Protein AF-A0A1J6WLN0-F1 (afdb_monomer)

Foldseek 3Di:
DDQDEPDPVVVVVLVVLLVLLLVLLVVVVVVVPPDCLSVVLNVLSVVLVVLLVVVCPPDDSRAYSVRVLVVCVVVVPPSSVSSVVSVVSSVVVSVVSVVVVVVVVVVVVVVVVVVVPDD

Structure (mmCIF, N/CA/C/O backbone):
data_AF-A0A1J6WLN0-F1
#
_entry.id   AF-A0A1J6WLN0-F1
#
loop_
_atom_site.group_PDB
_atom_site.id
_atom_site.type_symbol
_atom_site.label_atom_id
_atom_site.label_alt_id
_atom_site.label_comp_id
_atom_site.label_asym_id
_atom_site.label_entity_id
_atom_site.label_seq_id
_atom_site.pdbx_PDB_ins_code
_atom_site.Cartn_x
_atom_site.Cartn_y
_atom_site.Cartn_z
_atom_site.occupancy
_atom_site.B_iso_or_equiv
_atom_site.auth_seq_id
_atom_site.auth_comp_id
_atom_site.auth_asym_id
_atom_site.auth_atom_id
_atom_site.pdbx_PDB_model_num
ATOM 1 N N . MET A 1 1 ? 27.209 -8.542 -11.022 1.00 37.75 1 MET A N 1
ATOM 2 C CA . MET A 1 1 ? 26.117 -7.898 -11.777 1.00 37.75 1 MET A CA 1
ATOM 3 C C . MET A 1 1 ? 24.851 -8.060 -10.957 1.00 37.75 1 MET A C 1
ATOM 5 O O . MET A 1 1 ? 24.406 -9.181 -10.770 1.00 37.75 1 MET A O 1
ATOM 9 N N . ILE A 1 2 ? 24.373 -6.982 -10.338 1.00 48.41 2 ILE A N 1
ATOM 10 C CA . ILE A 1 2 ? 23.165 -6.983 -9.502 1.00 48.41 2 ILE A CA 1
ATOM 11 C C . ILE A 1 2 ? 21.982 -6.771 -10.445 1.00 48.41 2 ILE A C 1
ATOM 13 O O . ILE A 1 2 ? 21.804 -5.665 -10.946 1.00 48.41 2 ILE A O 1
ATOM 17 N N . GLY A 1 3 ? 21.217 -7.827 -10.733 1.00 53.53 3 GLY A N 1
ATOM 18 C CA . GLY A 1 3 ? 19.901 -7.673 -11.356 1.00 53.53 3 GLY A CA 1
ATOM 19 C C . GLY A 1 3 ? 19.083 -6.751 -10.459 1.00 53.53 3 GLY A C 1
ATOM 20 O O . GLY A 1 3 ? 18.925 -7.040 -9.274 1.00 53.53 3 GLY A O 1
ATOM 21 N N . ALA A 1 4 ? 18.690 -5.587 -10.972 1.00 57.69 4 ALA A N 1
ATOM 22 C CA . ALA A 1 4 ? 18.185 -4.481 -10.166 1.00 57.69 4 ALA A CA 1
ATOM 23 C C . ALA A 1 4 ? 16.798 -4.807 -9.589 1.00 57.69 4 ALA A C 1
ATOM 25 O O . ALA A 1 4 ? 15.767 -4.463 -10.163 1.00 57.69 4 ALA A O 1
ATOM 26 N N . THR A 1 5 ? 16.767 -5.505 -8.455 1.00 63.94 5 THR A N 1
ATOM 27 C CA . THR A 1 5 ? 15.585 -5.599 -7.599 1.00 63.94 5 THR A CA 1
ATOM 28 C C . THR A 1 5 ? 15.407 -4.268 -6.879 1.00 63.94 5 THR A C 1
ATOM 30 O O . THR A 1 5 ? 16.391 -3.572 -6.604 1.00 63.94 5 THR A O 1
ATOM 33 N N . LEU A 1 6 ? 14.174 -3.903 -6.517 1.00 69.69 6 LEU A N 1
ATOM 34 C CA . LEU A 1 6 ? 13.984 -2.726 -5.672 1.00 69.69 6 LEU A CA 1
ATOM 35 C C . LEU A 1 6 ? 14.767 -2.876 -4.354 1.00 69.69 6 LEU A C 1
ATOM 37 O O . LEU A 1 6 ? 14.898 -3.994 -3.842 1.00 69.69 6 LEU A O 1
ATOM 41 N N . PRO A 1 7 ? 15.291 -1.767 -3.801 1.00 80.44 7 PRO A N 1
ATOM 42 C CA . PRO A 1 7 ? 16.006 -1.790 -2.534 1.00 80.44 7 PRO A CA 1
ATOM 43 C C . PRO A 1 7 ? 15.205 -2.484 -1.427 1.00 80.44 7 PRO A C 1
ATOM 45 O O . PRO A 1 7 ? 13.985 -2.348 -1.356 1.00 80.44 7 PRO A O 1
ATOM 48 N N . ALA A 1 8 ? 15.884 -3.158 -0.497 1.00 76.81 8 ALA A N 1
ATOM 49 C CA . ALA A 1 8 ? 15.232 -3.889 0.596 1.00 76.81 8 ALA A CA 1
ATOM 50 C C . ALA A 1 8 ? 14.267 -3.025 1.438 1.00 76.81 8 ALA A C 1
ATOM 52 O O . ALA A 1 8 ? 13.245 -3.518 1.916 1.00 76.81 8 ALA A O 1
ATOM 53 N N . TRP A 1 9 ? 14.547 -1.724 1.578 1.00 79.25 9 TRP A N 1
ATOM 54 C CA . TRP A 1 9 ? 13.666 -0.792 2.290 1.00 79.25 9 TRP A CA 1
ATOM 55 C C . TRP A 1 9 ? 12.285 -0.662 1.631 1.00 79.25 9 TRP A C 1
ATOM 57 O O . TRP A 1 9 ? 11.295 -0.470 2.334 1.00 79.25 9 TRP A O 1
ATOM 67 N N . PHE A 1 10 ? 12.197 -0.811 0.305 1.00 77.19 10 PHE A N 1
ATOM 68 C CA . PHE A 1 10 ? 10.930 -0.756 -0.420 1.00 77.19 10 PHE A CA 1
ATOM 69 C C . PHE A 1 10 ? 10.031 -1.921 -0.008 1.00 77.19 10 PHE A C 1
ATOM 71 O O . PHE A 1 10 ? 8.873 -1.721 0.350 1.00 77.19 10 PHE A O 1
ATOM 78 N N . TRP A 1 11 ? 10.595 -3.129 0.030 1.00 78.69 11 TRP A N 1
ATOM 79 C CA . TRP A 1 11 ? 9.900 -4.328 0.489 1.00 78.69 11 TRP A CA 1
ATOM 80 C C . TRP A 1 11 ? 9.460 -4.210 1.949 1.00 78.69 11 TRP A C 1
ATOM 82 O O . TRP A 1 11 ? 8.333 -4.570 2.275 1.00 78.69 11 TRP A O 1
ATOM 92 N N . ALA A 1 12 ? 10.302 -3.649 2.821 1.00 80.56 12 ALA A N 1
ATOM 93 C CA . ALA A 1 12 ? 9.941 -3.420 4.219 1.00 80.56 12 ALA A CA 1
ATOM 94 C C . ALA A 1 12 ? 8.698 -2.520 4.356 1.00 80.56 12 ALA A C 1
ATOM 96 O O . ALA A 1 12 ? 7.755 -2.872 5.066 1.00 80.56 12 ALA A O 1
ATOM 97 N N . VAL A 1 13 ? 8.660 -1.394 3.633 1.00 82.00 13 VAL A N 1
ATOM 98 C CA . VAL A 1 13 ? 7.499 -0.484 3.610 1.00 82.00 13 VAL A CA 1
ATOM 99 C C . VAL A 1 13 ? 6.276 -1.170 3.005 1.00 82.00 13 VAL A C 1
ATOM 101 O O . VAL A 1 13 ? 5.176 -1.052 3.545 1.00 82.00 13 VAL A O 1
ATOM 104 N N . TYR A 1 14 ? 6.470 -1.920 1.920 1.00 78.69 14 TYR A N 1
ATOM 105 C CA . TYR A 1 14 ? 5.420 -2.679 1.254 1.00 78.69 14 TYR A CA 1
ATOM 106 C C . TYR A 1 14 ? 4.748 -3.650 2.230 1.00 78.69 14 TYR A C 1
ATOM 108 O O . TYR A 1 14 ? 3.559 -3.515 2.510 1.00 78.69 14 TYR A O 1
ATOM 116 N N . TYR A 1 15 ? 5.498 -4.564 2.847 1.00 80.19 15 TYR A N 1
ATOM 117 C CA . TYR A 1 15 ? 4.932 -5.523 3.799 1.00 80.19 15 TYR A CA 1
ATOM 118 C C . TYR A 1 15 ? 4.281 -4.846 5.006 1.00 80.19 15 TYR A C 1
ATOM 120 O O . TYR A 1 15 ? 3.226 -5.291 5.456 1.00 80.19 15 TYR A O 1
ATOM 128 N N . PHE A 1 16 ? 4.848 -3.741 5.498 1.00 84.56 16 PHE A N 1
ATOM 129 C CA . PHE A 1 16 ? 4.251 -2.972 6.588 1.00 84.56 16 PHE A CA 1
ATOM 130 C C . PHE A 1 16 ? 2.883 -2.384 6.201 1.00 84.56 16 PHE A C 1
ATOM 132 O O . PHE A 1 16 ? 1.927 -2.447 6.979 1.00 84.56 16 PHE A O 1
ATOM 139 N N . PHE A 1 17 ? 2.747 -1.866 4.978 1.00 81.31 17 PHE A N 1
ATOM 140 C CA . PHE A 1 17 ? 1.476 -1.371 4.448 1.00 81.31 17 PHE A CA 1
ATOM 141 C C . PHE A 1 17 ? 0.417 -2.480 4.353 1.00 81.31 17 PHE A C 1
ATOM 143 O O . PHE A 1 17 ? -0.720 -2.294 4.796 1.00 81.31 17 PHE A O 1
ATOM 150 N N . PHE A 1 18 ? 0.778 -3.662 3.843 1.00 79.25 18 PHE A N 1
ATOM 151 C CA . PHE A 1 18 ? -0.146 -4.801 3.792 1.00 79.25 18 PHE A CA 1
ATOM 152 C C . PHE A 1 18 ? -0.525 -5.297 5.186 1.00 79.25 18 PHE A C 1
ATOM 154 O O . PHE A 1 18 ? -1.703 -5.543 5.441 1.00 79.25 18 PHE A O 1
ATOM 161 N N . LEU A 1 19 ? 0.436 -5.382 6.109 1.00 85.25 19 LEU A N 1
ATOM 162 C CA . LEU A 1 19 ? 0.203 -5.838 7.478 1.00 85.25 19 LEU A CA 1
ATOM 163 C C . LEU A 1 19 ? -0.752 -4.902 8.230 1.00 85.25 19 LEU A C 1
ATOM 165 O O . LEU A 1 19 ? -1.717 -5.353 8.847 1.00 85.25 19 LEU A O 1
ATOM 169 N N . THR A 1 20 ? -0.524 -3.591 8.137 1.00 82.56 20 THR A N 1
ATOM 170 C CA . THR A 1 20 ? -1.390 -2.577 8.759 1.00 82.56 20 THR A CA 1
ATOM 171 C C . THR A 1 20 ? -2.784 -2.558 8.136 1.00 82.56 20 THR A C 1
ATOM 173 O O . THR A 1 20 ? -3.783 -2.491 8.857 1.00 82.56 20 THR A O 1
ATOM 176 N N . THR A 1 21 ? -2.886 -2.694 6.813 1.00 81.31 21 THR A N 1
ATOM 177 C CA . THR A 1 21 ? -4.175 -2.771 6.108 1.00 81.31 21 THR A CA 1
ATOM 178 C C . THR A 1 21 ? -4.951 -4.032 6.480 1.00 81.31 21 THR A C 1
ATOM 180 O O . THR A 1 21 ? -6.148 -3.964 6.753 1.00 81.31 21 THR A O 1
ATOM 183 N N . PHE A 1 22 ? -4.274 -5.176 6.572 1.00 79.62 22 PHE A N 1
ATOM 184 C CA . PHE A 1 22 ? -4.892 -6.432 6.981 1.00 79.62 22 PHE A CA 1
ATOM 185 C C . PHE A 1 22 ? -5.375 -6.379 8.436 1.00 79.62 22 PHE A C 1
ATOM 187 O O . PHE A 1 22 ? -6.534 -6.691 8.713 1.00 79.62 22 PHE A O 1
ATOM 194 N N . GLY A 1 23 ? -4.532 -5.906 9.361 1.00 82.12 23 GLY A N 1
ATOM 195 C CA . GLY A 1 23 ? -4.889 -5.778 10.776 1.00 82.12 23 GLY A CA 1
ATOM 196 C C . GLY A 1 23 ? -6.058 -4.818 11.011 1.00 82.12 23 GLY A C 1
ATOM 197 O O . GLY A 1 23 ? -6.995 -5.135 11.746 1.00 82.12 23 GLY A O 1
ATOM 198 N N . THR A 1 24 ? -6.057 -3.663 10.340 1.00 78.88 24 THR A N 1
ATOM 199 C CA . THR A 1 24 ? -7.153 -2.684 10.445 1.00 78.88 24 THR A CA 1
ATOM 200 C C . THR A 1 24 ? -8.452 -3.192 9.822 1.00 78.88 24 THR A C 1
ATOM 202 O O . THR A 1 24 ? -9.522 -2.994 10.402 1.00 78.88 24 THR A O 1
ATOM 205 N N . ALA A 1 25 ? -8.386 -3.896 8.688 1.00 76.56 25 ALA A N 1
ATOM 206 C CA . ALA A 1 25 ? -9.556 -4.514 8.075 1.00 76.56 25 ALA A CA 1
ATOM 207 C C . ALA A 1 25 ? -10.148 -5.626 8.959 1.00 76.56 25 ALA A C 1
ATOM 209 O O . ALA A 1 25 ? -11.360 -5.634 9.185 1.00 76.56 25 ALA A O 1
ATOM 210 N N . ALA A 1 26 ? -9.313 -6.498 9.534 1.00 78.44 26 ALA A N 1
ATOM 211 C CA . ALA A 1 26 ? -9.747 -7.533 10.474 1.00 78.44 26 ALA A CA 1
ATOM 212 C C . ALA A 1 26 ? -10.416 -6.930 11.724 1.00 78.44 26 ALA A C 1
ATOM 214 O O . ALA A 1 26 ? -11.515 -7.338 12.108 1.00 78.44 26 ALA A O 1
ATOM 215 N N . TRP A 1 27 ? -9.814 -5.887 12.307 1.00 76.12 27 TRP A N 1
ATOM 216 C CA . TRP A 1 27 ? -10.400 -5.149 13.432 1.00 76.12 27 TRP A CA 1
ATOM 217 C C . TRP A 1 27 ? -11.743 -4.498 13.065 1.00 76.12 27 TRP A C 1
ATOM 219 O O . TRP A 1 27 ? -12.695 -4.506 13.850 1.00 76.12 27 TRP 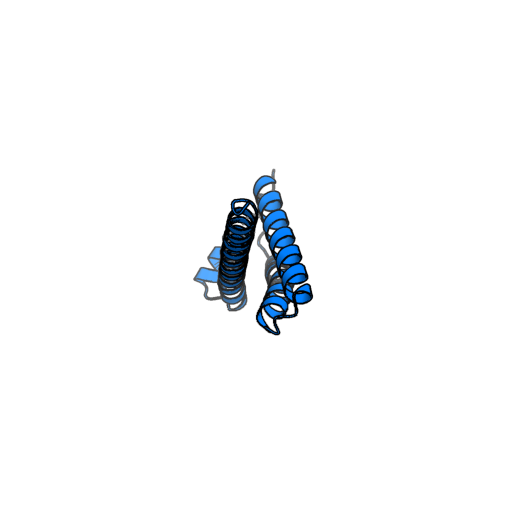A O 1
ATOM 229 N N . SER A 1 28 ? -11.849 -3.952 11.849 1.00 71.94 28 SER A N 1
ATOM 230 C CA . SER A 1 28 ? -13.076 -3.335 11.334 1.00 71.94 28 SER A CA 1
ATOM 231 C C . SER A 1 28 ? -14.233 -4.333 11.230 1.00 71.94 28 SER A C 1
ATOM 233 O O . SER A 1 28 ? -15.353 -3.999 11.625 1.00 71.94 28 SER A O 1
ATOM 235 N N . ILE A 1 29 ? -13.958 -5.557 10.762 1.00 70.31 29 ILE A N 1
ATOM 236 C CA . ILE A 1 29 ? -14.939 -6.651 10.685 1.00 70.31 29 ILE A CA 1
ATOM 237 C C . ILE A 1 29 ? -15.420 -7.037 12.091 1.00 70.31 29 ILE A C 1
ATOM 239 O O . ILE A 1 29 ? -16.627 -7.142 12.320 1.00 70.31 29 ILE A O 1
ATOM 243 N N . GLY A 1 30 ? -14.498 -7.163 13.053 1.00 67.69 30 GLY A N 1
ATOM 244 C CA . GLY A 1 30 ? -14.821 -7.485 14.449 1.00 67.69 30 GLY A CA 1
ATOM 245 C C . GLY A 1 30 ? -15.743 -6.461 15.124 1.00 67.69 30 GLY A C 1
ATOM 246 O O . GLY A 1 30 ? -16.587 -6.825 15.939 1.00 67.69 30 GLY A O 1
ATOM 247 N N . MET A 1 31 ? -15.669 -5.186 14.726 1.00 66.44 31 MET A N 1
ATOM 248 C CA . MET A 1 31 ? -16.546 -4.125 15.240 1.00 66.44 31 MET A CA 1
ATOM 249 C C . MET A 1 31 ? -17.972 -4.110 14.640 1.00 66.44 31 MET A C 1
ATOM 251 O O . MET A 1 31 ? -18.708 -3.150 14.882 1.00 66.44 31 MET A O 1
ATOM 255 N N . LYS A 1 32 ? -18.384 -5.142 13.878 1.00 60.75 32 LYS A N 1
ATOM 256 C CA . LYS A 1 32 ? -19.761 -5.390 13.378 1.00 60.75 32 LYS A CA 1
ATOM 257 C C . LYS A 1 32 ? -20.466 -4.201 12.702 1.00 60.75 32 LYS A C 1
ATOM 259 O O . LYS A 1 32 ? -21.689 -4.175 12.581 1.00 60.75 32 LYS A O 1
ATOM 264 N N . LYS A 1 33 ? -19.734 -3.208 12.189 1.00 56.56 33 LYS A N 1
ATOM 265 C CA . LYS A 1 33 ? -20.327 -2.207 11.294 1.00 56.56 33 LYS A CA 1
ATOM 266 C C . LYS A 1 33 ? -20.356 -2.800 9.897 1.00 56.56 33 LYS A C 1
ATOM 268 O O . LYS A 1 33 ? -19.388 -2.632 9.167 1.00 56.56 33 LYS A O 1
ATOM 273 N N . HIS A 1 34 ? -21.451 -3.495 9.575 1.00 54.47 34 HIS A N 1
ATOM 274 C CA . HIS A 1 34 ? -21.785 -4.074 8.267 1.00 54.47 34 HIS A CA 1
ATOM 275 C C . HIS A 1 34 ? -21.451 -3.126 7.114 1.00 54.47 34 HIS A C 1
ATOM 277 O O . HIS A 1 34 ? -22.275 -2.341 6.648 1.00 54.47 34 HIS A O 1
ATOM 283 N N . LYS A 1 35 ? -20.211 -3.181 6.656 1.00 63.41 35 LYS A N 1
ATOM 284 C CA . LYS A 1 35 ? -19.744 -2.466 5.488 1.00 63.41 35 LYS A CA 1
ATOM 285 C C . LYS A 1 35 ? -18.976 -3.500 4.699 1.00 63.41 35 LYS A C 1
ATOM 287 O O . LYS A 1 35 ? -18.064 -4.129 5.212 1.00 63.41 35 LYS A O 1
ATOM 292 N N . TRP A 1 36 ? -19.390 -3.701 3.462 1.00 71.19 36 TRP A N 1
ATOM 293 C CA . TRP A 1 36 ? -18.735 -4.595 2.512 1.00 71.19 36 TRP A CA 1
ATOM 294 C C . TRP A 1 36 ? -17.318 -4.104 2.153 1.00 71.19 36 TRP A C 1
ATOM 296 O O . TRP A 1 36 ? -16.487 -4.861 1.665 1.00 71.19 36 TRP A O 1
ATOM 306 N N . LEU A 1 37 ? -17.019 -2.839 2.461 1.00 70.19 37 LEU A N 1
ATOM 307 C CA . LEU A 1 37 ? -15.759 -2.165 2.161 1.00 70.19 37 LEU A CA 1
ATOM 308 C C . LEU A 1 37 ? -14.492 -2.835 2.751 1.00 70.19 37 LEU A C 1
ATOM 310 O O . LEU A 1 37 ? -13.554 -3.022 1.984 1.00 70.19 37 LEU A O 1
ATOM 314 N N . PRO A 1 38 ? -14.413 -3.243 4.036 1.00 74.94 38 PRO A N 1
ATOM 315 C CA . PRO A 1 38 ? -13.263 -3.985 4.566 1.00 74.94 38 PRO A CA 1
ATOM 316 C C . PRO A 1 38 ? -13.023 -5.337 3.881 1.00 74.94 38 PRO A C 1
ATOM 318 O O . PRO A 1 38 ? -11.873 -5.727 3.721 1.00 74.94 38 PRO A O 1
ATOM 321 N N . ILE A 1 39 ? -14.074 -6.037 3.439 1.00 76.31 39 ILE A N 1
ATOM 322 C CA . ILE A 1 39 ? -13.933 -7.313 2.712 1.00 76.31 39 ILE A CA 1
ATOM 323 C C . ILE A 1 39 ? -13.284 -7.061 1.346 1.00 76.31 39 ILE A C 1
ATOM 325 O O . ILE A 1 39 ? -12.343 -7.751 0.960 1.00 76.31 39 ILE A O 1
ATOM 329 N N . ILE A 1 40 ? -13.744 -6.020 0.648 1.00 78.50 40 ILE A N 1
ATOM 330 C CA . ILE A 1 40 ? -13.169 -5.570 -0.624 1.00 78.50 40 ILE A CA 1
ATOM 331 C C . ILE A 1 40 ? -11.709 -5.131 -0.435 1.00 78.50 40 ILE A C 1
ATOM 333 O O . ILE A 1 40 ? -10.857 -5.476 -1.250 1.00 78.50 40 ILE A O 1
ATOM 337 N N . ALA A 1 41 ? -11.395 -4.432 0.659 1.00 77.81 41 ALA A N 1
ATOM 338 C CA . ALA A 1 41 ? -10.026 -4.036 0.977 1.00 77.81 41 ALA A CA 1
ATOM 339 C C . ALA A 1 41 ? -9.101 -5.252 1.165 1.00 77.81 41 ALA A C 1
ATOM 341 O O . ALA A 1 41 ? -8.008 -5.251 0.612 1.00 77.81 41 ALA A O 1
ATOM 342 N N . ILE A 1 42 ? -9.549 -6.306 1.863 1.00 77.38 42 ILE A N 1
ATOM 343 C CA . ILE A 1 42 ? -8.775 -7.551 2.037 1.00 77.38 42 ILE A CA 1
ATOM 344 C C . ILE A 1 42 ? -8.545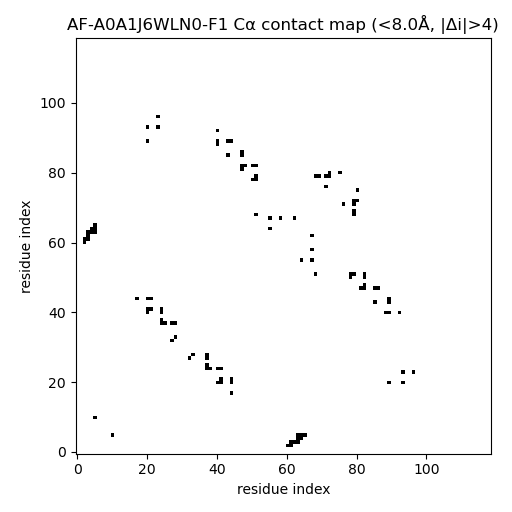 -8.268 0.698 1.00 77.38 42 ILE A C 1
ATOM 346 O O . ILE A 1 42 ? -7.453 -8.763 0.424 1.00 77.38 42 ILE A O 1
ATOM 350 N N . LEU A 1 43 ? -9.567 -8.320 -0.159 1.00 81.00 43 LEU A N 1
ATOM 351 C CA . LEU A 1 43 ? -9.442 -8.905 -1.496 1.00 81.00 43 LEU A CA 1
ATOM 352 C C . LEU A 1 43 ? -8.422 -8.142 -2.344 1.00 81.00 43 LEU A C 1
ATOM 354 O O . LEU A 1 43 ? -7.564 -8.755 -2.983 1.00 81.00 43 LEU A O 1
ATOM 358 N N . PHE A 1 44 ? -8.471 -6.811 -2.321 1.00 78.25 44 PHE A N 1
ATOM 359 C CA . PHE A 1 44 ? -7.508 -5.974 -3.031 1.00 78.25 44 PHE A CA 1
ATOM 360 C C . PHE A 1 44 ? -6.087 -6.130 -2.489 1.00 78.25 44 PHE A C 1
ATOM 362 O O . PHE A 1 44 ? -5.152 -6.189 -3.288 1.00 78.25 44 PHE A O 1
ATOM 369 N N . THR A 1 45 ? -5.898 -6.293 -1.175 1.00 78.19 45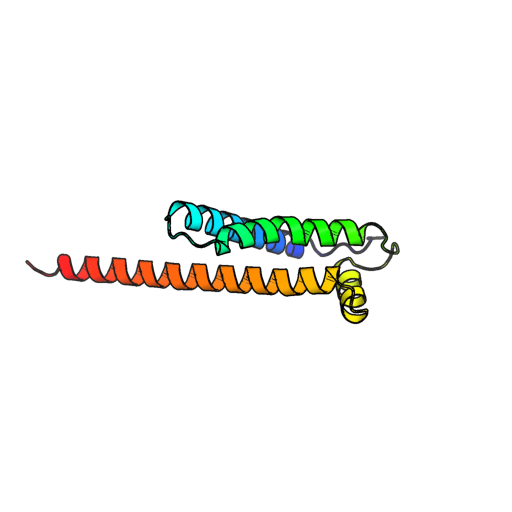 THR A N 1
ATOM 370 C CA . THR A 1 45 ? -4.556 -6.499 -0.614 1.00 78.19 45 THR A CA 1
ATOM 371 C C . THR A 1 45 ? -3.900 -7.814 -1.037 1.00 78.19 45 THR A C 1
ATOM 373 O O . THR A 1 45 ? -2.689 -7.943 -0.940 1.00 78.19 45 THR A O 1
ATOM 376 N N . VAL A 1 46 ? -4.646 -8.803 -1.522 1.00 75.62 46 VAL A N 1
ATOM 377 C CA . VAL A 1 46 ? -4.047 -10.056 -2.018 1.00 75.62 46 VAL A CA 1
ATOM 378 C C . VAL A 1 46 ? -3.982 -10.065 -3.543 1.00 75.62 46 VAL A C 1
ATOM 380 O O . VAL A 1 46 ? -2.971 -10.447 -4.129 1.00 75.62 46 VAL A O 1
ATOM 383 N N . THR A 1 47 ? -5.042 -9.595 -4.202 1.00 78.44 47 THR A N 1
ATOM 384 C CA . THR A 1 47 ? -5.155 -9.655 -5.665 1.00 78.44 47 THR A CA 1
ATOM 385 C C . THR A 1 47 ? -4.237 -8.669 -6.377 1.00 78.44 47 THR A C 1
ATOM 387 O O . THR A 1 47 ? -3.683 -9.022 -7.411 1.00 78.44 47 THR A O 1
ATOM 390 N N . ILE A 1 48 ? -4.019 -7.465 -5.840 1.00 78.12 48 ILE A N 1
ATOM 391 C CA . ILE A 1 48 ? -3.146 -6.464 -6.475 1.00 78.12 48 ILE A CA 1
ATOM 392 C C . ILE A 1 48 ? -1.682 -6.944 -6.552 1.00 78.12 48 ILE A C 1
ATOM 394 O O . ILE A 1 48 ? -1.136 -6.929 -7.661 1.00 78.12 48 ILE A O 1
ATOM 398 N N . PRO A 1 49 ? -1.052 -7.415 -5.450 1.00 72.69 49 PRO A N 1
ATOM 399 C CA . PRO A 1 49 ? 0.270 -8.037 -5.504 1.00 72.69 49 PRO A CA 1
ATOM 400 C C . PRO A 1 49 ? 0.323 -9.214 -6.468 1.00 72.69 49 PRO A C 1
ATOM 402 O O . PRO A 1 49 ? 1.234 -9.298 -7.282 1.00 72.69 49 PRO A O 1
ATOM 405 N N . ALA A 1 50 ? -0.660 -10.116 -6.385 1.00 75.69 50 ALA A N 1
ATOM 406 C CA . ALA A 1 50 ? -0.660 -11.353 -7.154 1.00 75.69 50 ALA A CA 1
ATOM 407 C C . ALA A 1 50 ? -0.749 -11.076 -8.659 1.00 75.69 50 ALA A C 1
ATOM 409 O O . ALA A 1 50 ? 0.036 -11.617 -9.430 1.00 75.69 50 ALA A O 1
ATOM 410 N N . VAL A 1 51 ? -1.644 -10.177 -9.079 1.00 76.88 51 VAL A N 1
ATOM 411 C CA . VAL A 1 51 ? -1.787 -9.775 -10.486 1.00 76.88 51 VAL A CA 1
ATOM 412 C C . VAL A 1 51 ? -0.532 -9.061 -10.984 1.00 76.88 51 VAL A C 1
ATOM 414 O O . VAL A 1 51 ? -0.098 -9.320 -12.108 1.00 76.88 51 VAL A O 1
ATOM 417 N N . GLY A 1 52 ? 0.072 -8.200 -10.158 1.00 70.69 52 GLY A N 1
ATOM 418 C CA . GLY A 1 52 ? 1.319 -7.521 -10.504 1.00 70.69 52 GLY A CA 1
ATOM 419 C C . GLY A 1 52 ? 2.491 -8.488 -10.654 1.00 70.69 52 GLY A C 1
ATOM 420 O O . GLY A 1 52 ? 3.222 -8.427 -11.638 1.00 70.69 52 GLY A O 1
ATOM 421 N N . MET A 1 53 ? 2.612 -9.437 -9.728 1.00 71.56 53 MET A N 1
ATOM 422 C CA . MET A 1 53 ? 3.658 -10.451 -9.739 1.00 71.56 53 MET A CA 1
ATOM 423 C C . MET A 1 53 ? 3.492 -11.400 -10.932 1.00 71.56 53 MET A C 1
ATOM 425 O O . MET A 1 53 ? 4.447 -11.603 -11.670 1.00 71.56 53 MET A O 1
ATOM 429 N N . MET A 1 54 ? 2.276 -11.893 -11.202 1.00 75.19 54 MET A N 1
ATOM 430 C CA . MET A 1 54 ? 1.991 -12.781 -12.339 1.00 75.19 54 MET A CA 1
ATOM 431 C C . MET A 1 54 ? 2.283 -12.129 -13.696 1.00 75.19 54 MET A C 1
ATOM 433 O O . MET A 1 54 ? 2.810 -12.790 -14.586 1.00 75.19 54 MET A O 1
ATOM 437 N N . ASN A 1 55 ? 1.980 -10.836 -13.860 1.00 70.81 55 ASN A N 1
ATOM 438 C CA . ASN A 1 55 ? 2.279 -10.123 -15.108 1.00 70.81 55 ASN A CA 1
ATOM 439 C C . ASN A 1 55 ? 3.764 -9.756 -15.247 1.00 70.81 55 ASN A C 1
ATOM 441 O O . ASN A 1 55 ? 4.230 -9.547 -16.362 1.00 70.81 55 ASN A O 1
ATOM 445 N N . SER A 1 56 ? 4.521 -9.721 -14.148 1.00 66.56 56 SER A N 1
ATOM 446 C CA . SER A 1 56 ? 5.960 -9.424 -14.150 1.00 66.56 56 SER A CA 1
ATOM 447 C C . SER A 1 56 ? 6.844 -10.649 -14.465 1.00 66.56 56 SER A C 1
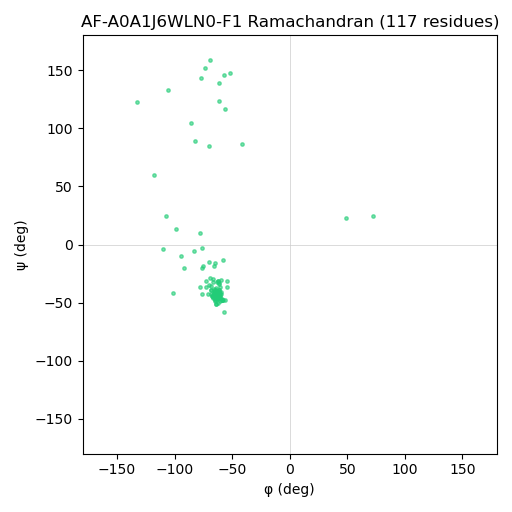ATOM 449 O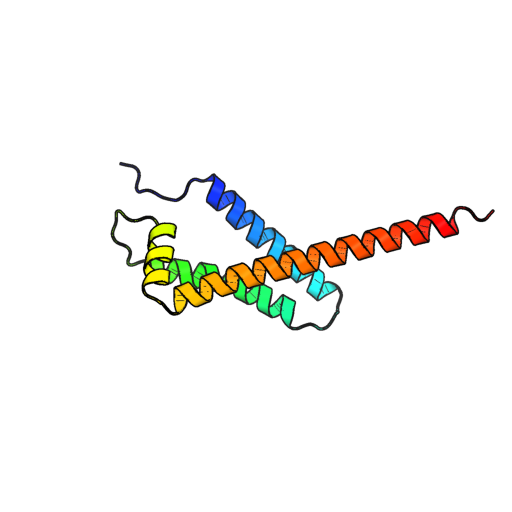 O . SER A 1 56 ? 8.048 -10.497 -14.647 1.00 66.56 56 SER A O 1
ATOM 451 N N . ILE A 1 57 ? 6.273 -11.860 -14.590 1.00 66.31 57 ILE A N 1
ATOM 452 C CA . ILE A 1 57 ? 7.008 -13.122 -14.859 1.00 66.31 57 ILE A CA 1
ATOM 453 C C . ILE A 1 57 ? 7.592 -13.198 -16.292 1.00 66.31 57 ILE A C 1
ATOM 455 O O . ILE A 1 57 ? 8.477 -14.005 -16.550 1.00 66.31 57 ILE A O 1
ATOM 459 N N . GLY A 1 58 ? 7.162 -12.338 -17.222 1.00 59.62 58 GLY A N 1
ATOM 460 C CA . GLY A 1 58 ? 7.654 -12.286 -18.614 1.00 59.62 58 GLY A CA 1
ATOM 461 C C . GLY A 1 58 ? 8.554 -11.087 -18.934 1.00 59.62 58 GLY A C 1
ATOM 462 O O . GLY A 1 58 ? 8.572 -10.612 -20.070 1.00 59.62 58 GLY A O 1
ATOM 463 N N . ARG A 1 59 ? 9.215 -10.516 -17.927 1.00 64.06 59 ARG A N 1
ATOM 464 C CA . ARG A 1 59 ? 9.996 -9.278 -18.046 1.00 64.06 59 ARG A CA 1
ATOM 465 C C . ARG A 1 59 ? 11.348 -9.535 -18.724 1.00 64.06 59 ARG A C 1
ATOM 467 O O . ARG A 1 59 ? 11.981 -10.549 -18.467 1.00 64.06 59 ARG A O 1
ATOM 474 N N . ALA A 1 60 ? 11.813 -8.589 -19.541 1.00 62.53 60 ALA A N 1
ATOM 475 C CA . ALA A 1 60 ? 13.197 -8.592 -20.021 1.00 62.53 60 ALA A CA 1
ATOM 476 C C . ALA A 1 60 ? 14.168 -8.465 -18.829 1.00 62.53 60 ALA A C 1
ATOM 478 O O . ALA A 1 60 ? 13.904 -7.676 -17.913 1.00 62.53 60 ALA A O 1
ATOM 479 N N . ASP A 1 61 ? 15.273 -9.216 -18.853 1.00 59.25 61 ASP A N 1
ATOM 480 C CA . ASP A 1 61 ? 16.174 -9.456 -17.709 1.00 59.25 61 ASP A CA 1
ATOM 481 C C . ASP A 1 61 ? 16.793 -8.190 -17.076 1.00 59.25 61 ASP A C 1
ATOM 483 O O . ASP A 1 61 ? 17.289 -8.233 -15.950 1.00 59.25 61 ASP A O 1
ATOM 487 N N . GLU A 1 62 ? 16.698 -7.034 -17.736 1.00 64.69 62 GLU A N 1
ATOM 488 C CA . GLU A 1 62 ? 17.375 -5.792 -17.334 1.00 64.69 62 GLU A CA 1
ATOM 489 C C . GLU A 1 62 ? 16.455 -4.672 -16.810 1.00 64.69 62 GLU A C 1
ATOM 491 O O . GLU A 1 62 ? 16.938 -3.619 -16.397 1.00 64.69 62 GLU A O 1
ATOM 496 N N . MET A 1 63 ? 15.131 -4.845 -16.814 1.00 68.81 63 MET A N 1
ATOM 497 C CA . MET A 1 63 ? 14.197 -3.749 -16.504 1.00 68.81 63 MET A CA 1
ATOM 498 C C . MET A 1 63 ? 13.587 -3.907 -15.122 1.00 68.81 63 MET A C 1
ATOM 500 O O . MET A 1 63 ? 13.107 -4.980 -14.860 1.00 68.81 63 MET A O 1
ATOM 504 N N . ASN A 1 64 ? 13.516 -2.902 -14.246 1.00 71.81 64 ASN A N 1
ATOM 505 C CA . ASN A 1 64 ? 12.973 -3.090 -12.888 1.00 71.81 64 ASN A CA 1
ATOM 506 C C . ASN A 1 64 ? 11.441 -3.354 -12.870 1.00 71.81 64 ASN A C 1
ATOM 508 O O . ASN A 1 64 ? 10.732 -3.017 -13.815 1.00 71.81 64 ASN A O 1
ATOM 512 N N . GLU A 1 65 ? 10.897 -3.948 -11.798 1.00 72.94 65 GLU A N 1
ATOM 513 C CA . GLU A 1 65 ? 9.464 -4.305 -11.678 1.00 72.94 65 GLU A CA 1
ATOM 514 C C . GLU A 1 65 ? 8.587 -3.054 -11.666 1.00 72.94 65 GLU A C 1
ATOM 516 O O . GLU A 1 65 ? 7.533 -2.999 -12.300 1.00 72.94 65 GLU A O 1
ATOM 521 N N . PHE A 1 66 ? 9.074 -2.016 -10.988 1.00 72.00 66 PHE A N 1
ATOM 522 C CA . PHE A 1 66 ? 8.429 -0.714 -10.945 1.00 72.00 66 PHE A CA 1
ATOM 523 C C . PHE A 1 66 ? 8.436 -0.027 -12.315 1.00 72.00 66 PHE A C 1
ATOM 525 O O . PHE A 1 66 ? 7.404 0.474 -12.762 1.00 72.00 66 PHE A O 1
ATOM 532 N N . ASP A 1 67 ? 9.562 -0.079 -13.028 1.00 74.75 67 ASP A N 1
ATOM 533 C CA . ASP A 1 67 ? 9.671 0.484 -14.376 1.00 74.75 67 ASP A CA 1
ATOM 534 C C . ASP A 1 67 ? 8.784 -0.268 -15.372 1.00 74.75 67 ASP A C 1
ATOM 536 O O . ASP A 1 67 ? 8.146 0.347 -16.228 1.00 74.75 67 ASP A O 1
ATOM 540 N N . TYR A 1 68 ? 8.689 -1.594 -15.241 1.00 79.56 68 TYR A N 1
ATOM 541 C CA . TYR A 1 68 ? 7.773 -2.406 -16.034 1.00 79.56 68 TYR A CA 1
ATOM 542 C C . TYR A 1 68 ? 6.316 -2.019 -15.781 1.00 79.56 68 TYR A C 1
ATOM 544 O O . TYR A 1 68 ? 5.559 -1.836 -16.735 1.00 79.56 68 TYR A O 1
ATOM 552 N N . LEU A 1 69 ? 5.933 -1.824 -14.516 1.00 76.44 69 LEU A N 1
ATOM 553 C CA . LEU A 1 69 ? 4.589 -1.391 -14.143 1.00 76.44 69 LEU A CA 1
ATOM 554 C C . LEU A 1 69 ? 4.254 -0.009 -14.722 1.00 76.44 69 LEU A C 1
ATOM 556 O O . LEU A 1 69 ? 3.169 0.161 -15.282 1.00 76.44 69 LEU A O 1
ATOM 560 N N . ILE A 1 70 ? 5.185 0.950 -14.655 1.00 78.69 70 ILE A N 1
ATOM 561 C CA . ILE A 1 70 ? 5.019 2.289 -15.242 1.00 78.69 70 ILE A CA 1
ATOM 562 C C . ILE A 1 70 ? 4.890 2.209 -16.762 1.00 78.69 70 ILE A C 1
ATOM 564 O O . ILE A 1 70 ? 3.990 2.825 -17.332 1.00 78.69 70 ILE A O 1
ATOM 568 N N . ARG A 1 71 ? 5.744 1.434 -17.435 1.00 81.44 71 ARG A N 1
ATOM 569 C CA . ARG A 1 71 ? 5.666 1.264 -18.894 1.00 81.44 71 ARG A CA 1
ATOM 570 C C . ARG A 1 71 ? 4.346 0.628 -19.314 1.00 81.44 71 ARG A C 1
ATOM 572 O O . ARG A 1 71 ? 3.712 1.099 -20.251 1.00 81.44 71 ARG A O 1
ATOM 579 N N . GLN A 1 72 ? 3.896 -0.389 -18.589 1.00 81.69 72 GLN A N 1
ATOM 580 C CA . GLN A 1 72 ? 2.603 -1.036 -18.818 1.00 81.69 72 GLN A CA 1
ATOM 581 C C . GLN A 1 72 ? 1.429 -0.094 -18.510 1.00 81.69 72 GLN A C 1
ATOM 583 O O . GLN A 1 72 ? 0.406 -0.142 -19.189 1.00 81.69 72 GLN A O 1
ATOM 588 N N . LEU A 1 73 ? 1.578 0.818 -17.543 1.00 80.38 73 LEU A N 1
ATOM 589 C CA . LEU A 1 73 ? 0.589 1.864 -17.266 1.00 80.38 73 LEU A CA 1
ATOM 590 C C . LEU A 1 73 ? 0.494 2.867 -18.421 1.00 80.38 73 LEU A C 1
ATOM 592 O O . LEU A 1 73 ? -0.607 3.195 -18.855 1.00 80.38 73 LEU A O 1
ATOM 596 N N . GLN A 1 74 ? 1.636 3.314 -18.950 1.00 81.81 74 GLN A N 1
ATOM 597 C CA . GLN A 1 74 ? 1.706 4.206 -20.114 1.00 81.81 74 GLN A CA 1
ATOM 598 C C . GLN A 1 74 ? 1.139 3.552 -21.379 1.00 81.81 74 GLN A C 1
ATOM 600 O O . GLN A 1 74 ? 0.531 4.227 -22.203 1.00 81.81 74 GLN A O 1
ATOM 605 N N . GLN A 1 75 ? 1.288 2.233 -21.508 1.00 83.69 75 GLN A N 1
ATOM 606 C CA . GLN A 1 75 ? 0.677 1.436 -22.574 1.00 83.69 75 GLN A CA 1
ATOM 607 C C . GLN A 1 75 ? -0.824 1.173 -22.352 1.00 83.69 75 GLN A C 1
ATOM 609 O O . GLN A 1 75 ? -1.472 0.566 -23.201 1.00 83.69 75 GLN A O 1
ATOM 614 N N . GLY A 1 76 ? -1.396 1.617 -21.227 1.00 80.88 76 GLY A N 1
ATOM 615 C CA . GLY A 1 76 ? -2.815 1.443 -20.922 1.00 80.88 76 GLY A CA 1
ATOM 616 C C . GLY A 1 76 ? -3.199 0.004 -20.571 1.00 80.88 76 GLY A C 1
ATOM 617 O O . GLY A 1 76 ? -4.356 -0.388 -20.736 1.00 80.88 76 GLY A O 1
ATOM 618 N N . ALA A 1 77 ? -2.255 -0.809 -20.091 1.00 83.75 77 ALA A N 1
ATOM 619 C CA . ALA A 1 77 ? -2.534 -2.184 -19.714 1.00 83.75 77 ALA A CA 1
ATOM 620 C C . ALA A 1 77 ? -3.569 -2.233 -18.578 1.00 83.75 77 ALA A C 1
ATOM 622 O O . ALA A 1 77 ? -3.370 -1.671 -17.497 1.00 83.75 77 ALA A O 1
ATOM 623 N N . ARG A 1 78 ? -4.676 -2.953 -18.810 1.00 81.25 78 ARG A N 1
ATOM 624 C CA . ARG A 1 78 ? -5.810 -3.043 -17.869 1.00 81.25 78 ARG A CA 1
ATOM 625 C C . ARG A 1 78 ? -5.393 -3.492 -16.466 1.00 81.25 78 ARG A C 1
ATOM 627 O O . ARG A 1 78 ? -5.939 -2.997 -15.486 1.00 81.25 78 ARG A O 1
ATOM 634 N N . TRP A 1 79 ? -4.419 -4.398 -16.372 1.00 79.44 79 TRP A N 1
ATOM 635 C CA . TRP A 1 79 ? -3.907 -4.888 -15.092 1.00 79.44 79 TRP A CA 1
ATOM 636 C C . TRP A 1 79 ? -3.137 -3.804 -14.327 1.00 79.44 79 TRP A C 1
ATOM 638 O O . TRP A 1 79 ? -3.315 -3.678 -13.122 1.00 79.44 79 TRP A O 1
ATOM 648 N N . SER A 1 80 ? -2.350 -2.979 -15.025 1.00 79.56 80 SER A N 1
ATOM 649 C CA . SER A 1 80 ? -1.589 -1.892 -14.405 1.00 79.56 80 SER A CA 1
ATOM 650 C C . SER A 1 80 ? -2.529 -0.804 -13.883 1.00 79.56 80 SER A C 1
ATOM 652 O O . SER A 1 80 ? -2.412 -0.374 -12.736 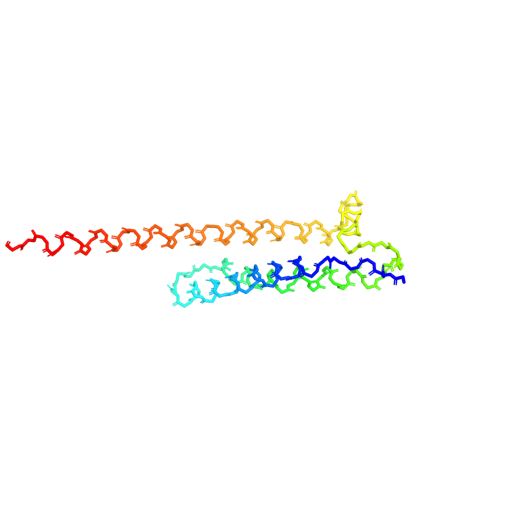1.00 79.56 80 SER A O 1
ATOM 654 N N . LEU A 1 81 ? -3.553 -0.445 -14.666 1.00 82.69 81 LEU A N 1
ATOM 655 C CA . LEU A 1 81 ? -4.588 0.494 -14.229 1.00 82.69 81 LEU A CA 1
ATOM 656 C C . LEU A 1 81 ? -5.362 -0.031 -13.006 1.00 82.69 81 LEU A C 1
ATOM 658 O O . LEU A 1 81 ? -5.565 0.708 -12.043 1.00 82.69 81 LEU A O 1
ATOM 662 N N . TYR A 1 82 ? -5.748 -1.311 -13.021 1.00 82.00 82 TYR A N 1
ATOM 663 C CA . TYR A 1 82 ? -6.395 -1.975 -11.885 1.00 82.00 82 TYR A CA 1
ATOM 664 C C . TYR A 1 82 ? -5.518 -1.934 -10.628 1.00 82.00 82 TYR A C 1
ATOM 666 O O . TYR A 1 82 ? -5.995 -1.543 -9.562 1.00 82.00 82 TYR A O 1
ATOM 674 N N . SER A 1 83 ? -4.232 -2.275 -10.752 1.00 81.25 83 SER A N 1
ATOM 675 C CA . SER A 1 83 ? -3.288 -2.248 -9.634 1.00 81.25 83 SER A CA 1
ATOM 676 C C . SER A 1 83 ? -3.115 -0.840 -9.066 1.00 81.25 83 SER A C 1
ATOM 678 O O . SER A 1 83 ? -3.180 -0.667 -7.852 1.00 81.25 83 SER A O 1
ATOM 680 N N . VAL A 1 84 ? -2.963 0.180 -9.918 1.00 82.31 84 VAL A N 1
ATOM 681 C CA . VAL A 1 84 ? -2.803 1.579 -9.487 1.00 82.31 84 VAL A CA 1
ATOM 682 C C . VAL A 1 84 ? -4.049 2.087 -8.761 1.00 82.31 84 VAL A C 1
ATOM 684 O O . VAL A 1 84 ? -3.942 2.5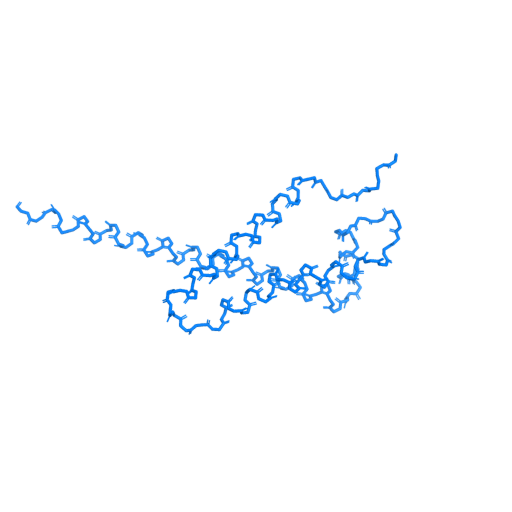81 -7.639 1.00 82.31 84 VAL A O 1
ATOM 687 N N . ILE A 1 85 ? -5.237 1.924 -9.352 1.00 85.50 85 ILE A N 1
ATOM 688 C CA . ILE A 1 85 ? -6.504 2.331 -8.722 1.00 85.50 85 ILE A CA 1
ATOM 689 C C . ILE A 1 85 ? -6.702 1.587 -7.397 1.00 85.50 85 ILE A C 1
ATOM 691 O O . ILE A 1 85 ? -7.103 2.186 -6.398 1.00 85.50 85 ILE A O 1
ATOM 695 N N . GLY A 1 86 ? -6.371 0.297 -7.370 1.00 82.56 86 GLY A N 1
ATOM 696 C CA . GLY A 1 86 ? -6.428 -0.527 -6.175 1.00 82.56 86 GLY A CA 1
ATOM 697 C C . GLY A 1 86 ? -5.512 -0.022 -5.055 1.00 82.56 86 GLY A C 1
ATOM 698 O O . GLY A 1 86 ? -5.959 0.091 -3.914 1.00 82.56 86 GLY A O 1
ATOM 699 N N . TYR A 1 87 ? -4.268 0.362 -5.362 1.00 82.19 87 TYR A N 1
ATOM 700 C CA . TYR A 1 87 ? -3.359 0.956 -4.375 1.00 82.19 87 TYR A CA 1
ATOM 701 C C . TYR A 1 87 ? -3.904 2.272 -3.806 1.00 82.19 87 TYR A C 1
ATOM 703 O O . TYR A 1 87 ? -3.900 2.457 -2.586 1.00 82.19 87 TYR A O 1
ATOM 711 N N . PHE A 1 88 ? -4.434 3.161 -4.654 1.00 85.81 88 PHE A N 1
ATOM 712 C CA . PHE A 1 88 ? -5.064 4.405 -4.195 1.00 85.81 88 PHE A CA 1
ATOM 713 C C . PHE A 1 88 ? -6.288 4.142 -3.313 1.00 85.81 88 PHE A C 1
ATOM 715 O O . PHE A 1 88 ? -6.461 4.801 -2.286 1.00 85.81 88 PHE A O 1
ATOM 722 N N . PHE A 1 89 ? -7.113 3.156 -3.671 1.00 83.88 89 PHE A N 1
ATOM 723 C CA . PHE A 1 89 ? -8.262 2.754 -2.866 1.00 83.88 89 PHE A CA 1
ATOM 724 C C . PHE A 1 89 ? -7.836 2.232 -1.488 1.00 83.88 89 PHE A C 1
ATOM 726 O O . PHE A 1 89 ? -8.388 2.669 -0.478 1.00 83.88 89 PHE A O 1
ATOM 733 N N . LEU A 1 90 ? -6.831 1.350 -1.424 1.00 81.81 90 LEU A N 1
ATOM 734 C CA . LEU A 1 90 ? -6.302 0.826 -0.160 1.00 81.81 90 LEU A CA 1
ATOM 735 C C . LEU A 1 90 ? -5.730 1.941 0.721 1.00 81.81 90 LEU A C 1
ATOM 737 O O . LEU A 1 90 ? -6.027 1.989 1.914 1.00 81.81 90 LEU A O 1
ATOM 741 N N . ALA A 1 91 ? -4.968 2.870 0.137 1.00 81.88 91 ALA A N 1
ATOM 742 C CA . ALA A 1 91 ? -4.418 4.014 0.859 1.00 81.88 91 ALA A CA 1
ATOM 743 C C . ALA A 1 91 ? -5.527 4.927 1.412 1.00 81.88 91 ALA A C 1
ATOM 745 O O . ALA A 1 91 ? -5.502 5.296 2.589 1.00 81.88 91 ALA A O 1
ATOM 746 N N . GLY A 1 92 ? -6.538 5.243 0.595 1.00 83.62 92 GLY A N 1
ATOM 747 C CA . GLY A 1 92 ? -7.692 6.041 1.013 1.00 83.62 92 GLY A CA 1
ATOM 748 C C . GLY A 1 92 ? -8.524 5.356 2.100 1.00 83.62 92 GLY A C 1
ATOM 749 O O . GLY A 1 92 ? -8.933 6.000 3.069 1.00 83.62 92 GLY A O 1
ATOM 750 N N . TRP A 1 93 ? -8.726 4.041 1.986 1.00 82.12 93 TRP A N 1
ATOM 751 C CA . TRP A 1 93 ? -9.409 3.234 2.995 1.00 82.12 93 TRP A CA 1
ATOM 752 C C . TRP A 1 93 ? -8.665 3.248 4.331 1.00 82.12 93 TRP A C 1
ATOM 754 O O . TRP A 1 93 ? -9.267 3.545 5.367 1.00 82.12 93 TRP A O 1
ATOM 764 N N . LEU A 1 94 ? -7.358 2.972 4.307 1.00 82.25 94 LEU A N 1
ATOM 765 C CA . LEU A 1 94 ? -6.514 2.974 5.497 1.00 82.25 94 LEU A CA 1
ATOM 766 C C . LEU A 1 94 ? -6.542 4.351 6.173 1.00 82.25 94 LEU A C 1
ATOM 768 O O . LEU A 1 94 ? -6.789 4.439 7.376 1.00 82.25 94 LEU A O 1
ATOM 772 N N . PHE A 1 95 ? -6.390 5.431 5.401 1.00 83.38 95 PHE A N 1
ATOM 773 C CA . PHE A 1 95 ? -6.469 6.800 5.912 1.00 83.38 95 PHE A CA 1
ATOM 774 C C . PHE A 1 95 ? -7.825 7.096 6.567 1.00 83.38 95 PHE A C 1
ATOM 776 O O . PHE A 1 95 ? -7.880 7.584 7.699 1.00 83.38 95 PHE A O 1
ATOM 783 N N . PHE A 1 96 ? -8.931 6.751 5.900 1.00 81.62 96 PHE A N 1
ATOM 784 C CA . PHE A 1 96 ? -10.277 6.942 6.438 1.00 81.62 96 PHE A CA 1
ATOM 785 C C . PHE A 1 96 ? -10.487 6.163 7.744 1.00 81.62 96 PHE A C 1
ATOM 787 O O . PHE A 1 96 ? -11.045 6.693 8.712 1.00 81.62 96 PHE A O 1
ATOM 794 N N . PHE A 1 97 ? -10.014 4.916 7.796 1.00 78.25 97 PHE A N 1
ATOM 795 C CA . PHE A 1 97 ? -10.120 4.065 8.975 1.00 78.25 97 PHE A CA 1
ATOM 796 C C . PHE A 1 97 ? -9.317 4.619 10.158 1.00 78.25 97 PHE A C 1
ATOM 798 O O . PHE A 1 97 ? -9.859 4.750 11.261 1.00 78.25 97 PHE A O 1
ATOM 805 N N . VAL A 1 98 ? -8.053 4.988 9.933 1.00 80.12 98 VAL A N 1
ATOM 806 C CA . VAL A 1 98 ? -7.170 5.563 10.959 1.00 80.12 98 VAL A CA 1
ATOM 807 C C . VAL A 1 98 ? -7.754 6.871 11.487 1.00 80.12 98 VAL A C 1
ATOM 809 O O . VAL A 1 98 ? -7.916 7.037 12.697 1.00 80.12 98 VAL A O 1
ATOM 812 N N . PHE A 1 99 ? -8.169 7.774 10.598 1.00 81.31 99 PHE A N 1
ATOM 813 C CA . PHE A 1 99 ? -8.709 9.075 10.987 1.00 81.31 99 PHE A CA 1
ATOM 814 C C . PHE A 1 99 ? -10.006 8.955 11.799 1.00 81.31 99 PHE A C 1
ATOM 816 O O . PHE A 1 99 ? -10.192 9.641 12.80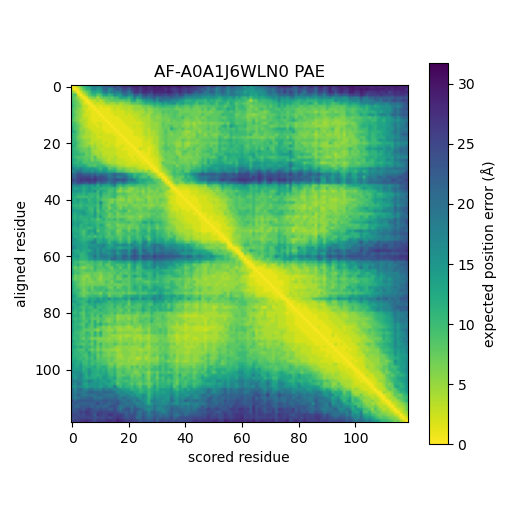9 1.00 81.31 99 PHE A O 1
ATOM 823 N N . ASN A 1 100 ? -10.903 8.045 11.408 1.00 79.50 100 ASN A N 1
ATOM 824 C CA . ASN A 1 100 ? -12.131 7.790 12.157 1.00 79.50 100 ASN A CA 1
ATOM 825 C C . ASN A 1 100 ? -11.851 7.128 13.519 1.00 79.50 100 ASN A C 1
ATOM 827 O O . ASN A 1 100 ? -12.515 7.442 14.509 1.00 79.50 100 ASN A O 1
ATOM 831 N N . SER A 1 101 ? -10.847 6.254 13.595 1.00 74.81 101 SER A N 1
ATOM 832 C CA . SER A 1 101 ? -10.441 5.597 14.843 1.00 74.81 101 SER A CA 1
ATOM 833 C C . SER A 1 101 ? -9.845 6.594 15.842 1.00 74.81 101 SER A C 1
ATOM 835 O O . SER A 1 101 ? -10.276 6.631 16.995 1.00 74.81 101 SER A O 1
ATOM 837 N N . ILE A 1 102 ? -8.966 7.494 15.387 1.00 80.25 102 ILE A N 1
ATOM 838 C CA . ILE A 1 102 ? -8.395 8.572 16.215 1.00 80.25 102 ILE A CA 1
ATOM 839 C C . ILE A 1 102 ? -9.499 9.494 16.757 1.00 80.25 102 ILE A C 1
ATOM 841 O O . ILE A 1 102 ? -9.502 9.842 17.939 1.00 80.25 102 ILE A O 1
ATOM 845 N N . LYS A 1 103 ? -10.491 9.855 15.929 1.00 78.38 103 LYS A N 1
ATOM 846 C CA . LYS A 1 103 ? -11.642 10.665 16.373 1.00 78.38 103 LYS A CA 1
ATOM 847 C C . LYS A 1 103 ? -12.477 9.983 17.456 1.00 78.38 103 LYS A C 1
ATOM 849 O O . LYS A 1 103 ? -13.046 10.671 18.303 1.00 78.38 103 LYS A O 1
ATOM 854 N N . ARG A 1 104 ? -12.612 8.653 17.424 1.00 70.31 104 ARG A N 1
ATOM 855 C CA . ARG A 1 104 ? -13.343 7.902 18.460 1.00 70.31 104 ARG A CA 1
ATOM 856 C C . ARG A 1 104 ? -12.565 7.879 19.773 1.00 70.31 104 ARG A C 1
ATOM 858 O O . ARG A 1 104 ? -13.164 8.159 20.805 1.00 70.31 104 ARG A O 1
ATOM 865 N N . LEU A 1 105 ? -11.250 7.662 19.719 1.00 74.44 105 LEU A N 1
ATOM 866 C CA . LEU A 1 105 ? -10.380 7.702 20.899 1.00 74.44 105 LEU A CA 1
ATOM 867 C C . LEU A 1 105 ? -10.386 9.081 21.575 1.00 74.44 105 LEU A C 1
ATOM 869 O O . LEU A 1 105 ? -10.578 9.170 22.783 1.00 74.44 105 LEU A O 1
ATOM 873 N N . ARG A 1 106 ? -10.290 10.171 20.800 1.00 74.44 106 ARG A N 1
ATOM 874 C CA . ARG A 1 106 ? -10.360 11.541 21.349 1.00 74.44 106 ARG A CA 1
ATOM 875 C C . ARG A 1 106 ? -11.694 11.862 22.027 1.00 74.44 106 ARG A C 1
ATOM 877 O O . ARG A 1 106 ? -11.711 12.659 22.957 1.00 74.44 106 ARG A O 1
ATOM 884 N N . ARG A 1 107 ? -12.804 11.275 21.567 1.00 69.44 107 ARG A N 1
ATOM 885 C CA . ARG A 1 107 ? -14.121 11.458 22.199 1.00 69.44 107 ARG A CA 1
ATOM 886 C C . ARG A 1 107 ? -14.255 10.653 23.489 1.00 69.44 107 ARG A C 1
ATOM 888 O O . ARG A 1 107 ? -14.721 11.211 24.471 1.00 69.44 107 ARG A O 1
ATOM 895 N N . ALA A 1 108 ? -13.790 9.404 23.499 1.00 70.69 108 ALA A N 1
ATOM 896 C CA . ALA A 1 108 ? -13.816 8.554 24.690 1.00 70.69 108 ALA A CA 1
ATOM 897 C C . ALA A 1 108 ? -12.943 9.109 25.832 1.00 70.69 108 ALA A C 1
ATOM 899 O O . ALA A 1 108 ? -13.361 9.101 26.985 1.00 70.69 108 ALA A O 1
ATOM 900 N N . GLY A 1 109 ? -11.766 9.661 25.511 1.00 73.62 109 GLY A N 1
ATOM 901 C CA . GLY A 1 109 ? -10.918 10.323 26.508 1.00 73.62 109 GLY A CA 1
ATOM 902 C C . GLY A 1 109 ? -11.5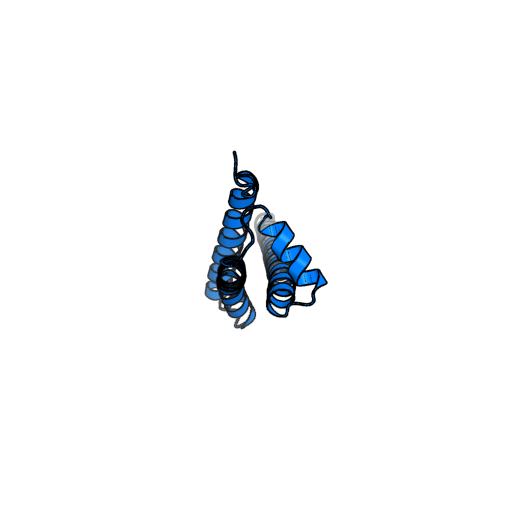33 11.607 27.075 1.00 73.62 109 GLY A C 1
ATOM 903 O O . GLY A 1 109 ? -11.303 11.932 28.232 1.00 73.62 109 GLY A O 1
ATOM 904 N N . ARG A 1 110 ? -12.353 12.326 26.294 1.00 64.75 110 ARG A N 1
ATOM 905 C CA . ARG A 1 110 ? -12.996 13.569 26.748 1.00 64.75 110 ARG A CA 1
ATOM 906 C C . ARG A 1 110 ? -14.207 13.322 27.647 1.00 64.75 110 ARG A C 1
ATOM 908 O O . ARG A 1 110 ? -14.372 14.049 28.613 1.00 64.75 110 ARG A O 1
ATOM 915 N N . SER A 1 111 ? -14.992 12.277 27.375 1.00 64.81 111 SER A N 1
ATOM 916 C CA . SER A 1 111 ? -16.101 11.870 28.249 1.00 64.81 111 SER A CA 1
ATOM 917 C C . SER A 1 111 ? -15.636 11.297 29.590 1.00 64.81 111 SER A C 1
ATOM 919 O O . SER A 1 111 ? -16.353 11.425 30.570 1.00 64.81 111 SER A O 1
ATOM 921 N N . GLY A 1 112 ? -14.448 10.680 29.649 1.00 61.25 112 GLY A N 1
ATOM 922 C CA . GLY A 1 112 ? -13.886 10.173 30.907 1.00 61.25 112 GLY A CA 1
ATOM 923 C C . GLY A 1 112 ? -13.433 11.280 31.866 1.00 61.25 112 GLY A C 1
ATOM 924 O O . GLY A 1 112 ? -13.611 11.142 33.066 1.00 61.25 112 GLY A O 1
ATOM 925 N N . ILE A 1 113 ? -12.912 12.396 31.343 1.00 61.47 113 ILE A N 1
ATOM 926 C CA . ILE A 1 113 ? -12.466 13.544 32.157 1.00 61.47 113 ILE A CA 1
ATOM 927 C C . ILE A 1 113 ? -13.659 14.319 32.745 1.00 61.47 113 ILE A C 1
ATOM 929 O O . ILE A 1 113 ? -13.562 14.874 33.831 1.00 61.47 113 ILE A O 1
ATOM 933 N N . GLU A 1 114 ? -14.795 14.353 32.045 1.00 60.03 114 GLU A N 1
ATOM 934 C CA . GLU A 1 114 ? -15.990 15.092 32.482 1.00 60.03 114 GLU A CA 1
ATOM 935 C C . GLU A 1 114 ? -16.752 14.392 33.623 1.00 60.03 114 GLU A C 1
ATOM 937 O O . GLU A 1 114 ? -17.514 15.039 34.330 1.00 60.03 114 GLU A O 1
ATOM 942 N N . TYR A 1 115 ? -16.521 13.091 33.832 1.00 57.22 115 TYR A N 1
ATOM 943 C CA . TYR A 1 115 ? -17.157 12.303 34.897 1.00 57.22 115 TYR A CA 1
ATOM 944 C C . TYR A 1 115 ? -16.327 12.274 36.193 1.00 57.22 115 TYR A C 1
ATOM 946 O O . TYR A 1 115 ? -16.883 12.014 37.250 1.00 57.22 115 TYR A O 1
ATOM 954 N N . ASP A 1 116 ? -15.023 12.556 36.117 1.00 60.31 116 ASP A N 1
ATOM 955 C CA . ASP A 1 116 ? -14.075 12.497 37.247 1.00 60.31 116 ASP A CA 1
ATOM 956 C C . ASP A 1 116 ? -13.882 13.859 37.951 1.00 60.31 116 ASP A C 1
ATOM 958 O O . ASP A 1 116 ? -13.268 13.950 39.005 1.00 60.31 116 ASP A O 1
ATOM 962 N N . GLY A 1 117 ? -14.404 14.948 37.374 1.00 60.50 117 GLY A N 1
ATOM 963 C CA . GLY A 1 117 ? -14.310 16.307 37.930 1.00 60.50 117 GLY A CA 1
ATOM 964 C C . GLY A 1 117 ? -15.550 16.778 38.698 1.00 60.50 117 GLY A C 1
ATOM 965 O O . GLY A 1 117 ? -15.697 17.980 38.911 1.00 60.50 117 GLY A O 1
ATOM 966 N N . GLY A 1 118 ? -16.469 15.868 39.025 1.00 60.00 118 GLY A N 1
ATOM 967 C CA . GLY A 1 118 ? -17.755 16.165 39.655 1.00 60.00 118 GLY A CA 1
ATOM 968 C C . GLY A 1 118 ? -17.908 15.516 41.027 1.00 60.00 118 GLY A C 1
ATOM 969 O O . GLY A 1 118 ? -18.829 14.726 41.203 1.00 60.00 118 GLY A O 1
ATOM 970 N N . GLU A 1 119 ? -17.028 15.846 41.973 1.00 52.56 119 GLU A N 1
ATOM 971 C CA . GLU A 1 119 ? -17.224 15.607 43.414 1.00 52.56 119 GLU A CA 1
ATOM 972 C C . GLU A 1 119 ? -16.922 16.878 44.215 1.00 52.56 119 GLU A C 1
ATOM 974 O O . GLU A 1 119 ? -15.921 17.563 43.894 1.00 52.56 119 GLU A O 1
#

Sequence (119 aa):
MIGATLPAWFWAVYYFFFLTTFGTAAWSIGMKKHKWLPIIAILFTVTIPAVGMMNSIGRADEMNEFDYLIRQLQQGARWSLYSVIGYFFLAGWLFFFVFNSIKRLRRAGRSGIEYDGGE

Mean predicted aligned error: 10.65 Å

Radius of gyration: 19.87 Å; Cα contacts (8 Å, |Δi|>4): 58; chains: 1; bounding box: 48×29×66 Å

Secondary structure (DSSP, 8-state):
----PPPHHHHHHHHHHHHHHHHHHHHHHHTT---SHHHHHHHHHHHHHHHHHHHHTT--TTS-HHHHHHHHHHTT-HHHHHHHHHHHHHHHHHHHHHHHHHHHHHHHHHHHHHHHS--

Solvent-accessible surface area (backbone atoms only — not comparable to full-atom values): 6902 Å² total; per-residue (Å²): 137,80,71,67,65,80,58,69,67,56,56,54,53,50,54,50,53,52,50,52,48,48,54,50,30,54,53,47,59,74,67,68,64,93,54,70,60,45,58,52,46,54,50,44,69,52,48,39,59,49,56,53,52,64,68,52,74,78,58,64,90,85,63,36,72,66,57,50,44,50,52,36,40,76,70,62,36,66,67,38,51,50,36,53,55,45,51,55,49,48,53,52,50,46,50,53,53,52,56,53,50,53,56,50,52,58,50,56,58,51,58,55,56,67,66,73,73,74,127

pLDDT: mean 73.92, std 9.16, range [37.75, 85.81]

Organism: NCBI:txid189382

Nearest PDB structures (foldseek):
  8c20-assembly1_A  TM=5.137E-01  e=7.419E+00  Mus musculus